Protein AF-A0A3D0LXV0-F1 (afdb_monomer)

Sequence (148 aa):
MKTQPTSHRIAAAIWLAALAWLAAPDVRAAVTDLATTPLVTASSVAVKPNLMFVLDDSGSMGWTELPDSVWGGSNYASDHCYKNSAYNKIYYNPNITYAPGVDSSGASLGDATFTAARDDGYHSYDSVTGTTDLSASFRAYDYGSGAR

Mean predicted aligned 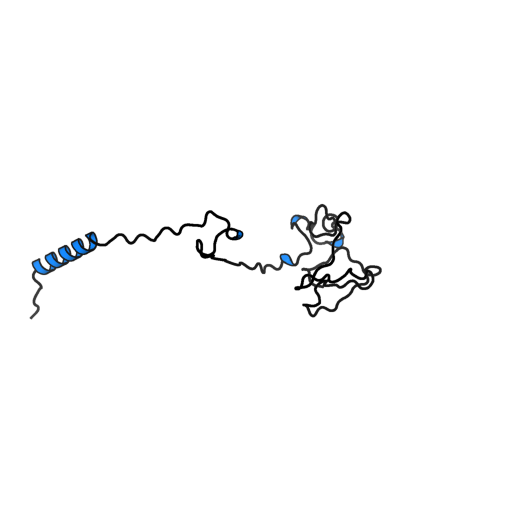error: 15.37 Å

Radius of gyration: 33.77 Å; Cα contacts (8 Å, |Δi|>4): 125; chains: 1; bounding box: 71×64×79 Å

Foldseek 3Di:
DDDDDDPVVVVVVVVVVVVVVVPDDPPDDPPPDDDPDDPVPDDCVPDDDDDDDDDDPVLCQLAQFPDPVLPPPDDCQPRPLNLDCVRGVNHDDPVDDDAADADPVRHGLDDADQQFGALDSHCVPPPRRGTHNCVVDNDSHDPDRNDD

pLDDT: mean 76.87, std 13.38, range [40.06, 96.19]

Secondary structure (DSSP, 8-state):
---PPPHHHHHHHHHHHHHHHHT----PPP--PPPSS-TTTS-TTT-----------SSGGG-S-SSGGG--SS-TTT-TTTT-TTTSTTS--TTSPPPPPB-TTS-B--PPPGGGEESSTTGGGSS---EE-HHHH--S--SSSS--

Solvent-accessible surface area (backbone atoms only — not comparable to full-atom values): 10064 Å² total; per-residue (Å²): 139,85,83,77,82,60,68,68,62,55,52,52,51,51,52,52,52,52,51,54,61,73,65,58,78,86,83,69,80,76,83,82,82,74,80,90,59,61,74,93,76,50,60,78,87,81,54,87,85,85,86,82,88,82,85,87,80,86,58,64,88,28,45,82,63,32,56,79,84,45,63,82,65,100,50,70,89,76,34,68,44,46,68,23,40,92,54,8,65,74,34,82,48,92,92,57,89,81,76,56,61,56,50,99,87,65,49,71,70,54,80,75,45,63,69,53,24,53,63,50,89,68,39,96,78,48,95,64,87,52,59,44,34,49,86,83,65,66,67,88,65,77,99,57,59,66,74,118

Structure (mmCIF, N/CA/C/O backbone):
data_AF-A0A3D0LXV0-F1
#
_entry.id   AF-A0A3D0LXV0-F1
#
loop_
_atom_site.group_PDB
_atom_site.id
_atom_site.type_symbol
_atom_site.label_atom_id
_atom_site.label_alt_id
_atom_site.label_comp_id
_atom_site.label_asym_id
_atom_site.label_entity_id
_atom_site.label_seq_id
_atom_site.pdbx_PDB_ins_code
_atom_site.Cartn_x
_atom_site.Cartn_y
_atom_site.Cartn_z
_atom_site.occupancy
_atom_site.B_iso_or_equiv
_atom_site.auth_seq_id
_atom_site.auth_comp_id
_atom_site.auth_asym_id
_atom_site.auth_atom_id
_atom_site.pdbx_PDB_model_num
ATOM 1 N N . MET A 1 1 ? -47.547 49.865 57.776 1.00 40.56 1 MET A N 1
ATOM 2 C CA . MET A 1 1 ? -48.379 48.733 58.242 1.00 40.56 1 MET A 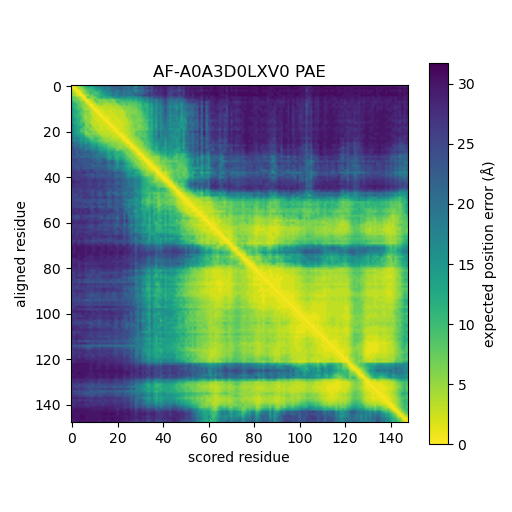CA 1
ATOM 3 C C . MET A 1 1 ? -47.762 47.455 57.687 1.00 40.56 1 MET A C 1
ATOM 5 O O . MET A 1 1 ? -47.804 47.256 56.483 1.00 40.56 1 MET A O 1
ATOM 9 N N . LYS A 1 2 ? -47.051 46.674 58.510 1.00 45.66 2 LYS A N 1
ATOM 10 C CA . LYS A 1 2 ? -46.310 45.480 58.068 1.00 45.66 2 LYS A CA 1
ATOM 11 C C . LYS A 1 2 ? -47.009 44.263 58.670 1.00 45.66 2 LYS A C 1
ATOM 13 O O . LYS A 1 2 ? -46.820 43.962 59.841 1.00 45.66 2 LYS A O 1
ATOM 18 N N . THR A 1 3 ? -47.903 43.646 57.906 1.00 54.19 3 THR A N 1
ATOM 19 C CA . THR A 1 3 ? -48.643 42.453 58.332 1.00 54.19 3 THR A CA 1
ATOM 20 C C . THR A 1 3 ? -47.699 41.256 58.296 1.00 54.19 3 THR A C 1
ATOM 22 O O . THR A 1 3 ? -47.276 40.843 57.216 1.00 54.19 3 THR A O 1
ATOM 25 N N . GLN A 1 4 ? -47.321 40.724 59.460 1.00 57.94 4 GLN A N 1
ATOM 26 C CA . GLN A 1 4 ? -46.556 39.481 59.520 1.00 57.94 4 GLN A CA 1
ATOM 27 C C . GLN A 1 4 ? -47.462 38.294 59.150 1.00 57.94 4 GLN A C 1
ATOM 29 O O . GLN A 1 4 ? -48.581 38.205 59.662 1.00 57.94 4 GLN A O 1
ATOM 34 N N . PRO A 1 5 ? -47.023 37.390 58.260 1.00 54.12 5 PRO A N 1
ATOM 35 C CA . PRO A 1 5 ? -47.788 36.198 57.927 1.00 54.12 5 PRO A CA 1
ATOM 36 C C . PRO A 1 5 ? -47.861 35.269 59.146 1.00 54.12 5 PRO A C 1
ATOM 38 O O . PRO A 1 5 ? -46.860 35.008 59.809 1.00 54.12 5 PRO A O 1
ATOM 41 N N . THR A 1 6 ? -49.062 34.779 59.451 1.00 57.88 6 THR A N 1
ATOM 42 C CA . THR A 1 6 ? -49.321 33.867 60.569 1.00 57.88 6 THR A CA 1
ATOM 43 C C . THR A 1 6 ? -48.561 32.549 60.373 1.00 57.88 6 THR A C 1
ATOM 45 O O . THR A 1 6 ? -48.636 31.924 59.313 1.00 57.88 6 THR A O 1
ATOM 48 N N . SER A 1 7 ? -47.823 32.118 61.399 1.00 57.94 7 SER A N 1
ATOM 49 C CA . SER A 1 7 ? -46.915 30.954 61.407 1.00 57.94 7 SER A CA 1
ATOM 50 C C . SER A 1 7 ? -47.544 29.649 60.897 1.00 57.94 7 SER A C 1
ATOM 52 O O . SER A 1 7 ? -46.860 28.816 60.305 1.00 57.94 7 SER A O 1
ATOM 54 N N . HIS A 1 8 ? -48.863 29.494 61.035 1.00 57.47 8 HIS A N 1
ATOM 55 C CA . HIS A 1 8 ? -49.616 28.347 60.522 1.00 57.47 8 HIS A CA 1
ATOM 56 C C . HIS A 1 8 ? -49.652 28.258 58.989 1.00 57.47 8 HIS A C 1
ATOM 58 O O . HIS A 1 8 ? -49.677 27.156 58.445 1.00 57.47 8 HIS A O 1
ATOM 64 N N . ARG A 1 9 ? -49.599 29.389 58.272 1.00 58.19 9 ARG A N 1
ATOM 65 C CA . ARG A 1 9 ? -49.586 29.404 56.796 1.00 58.19 9 ARG A CA 1
ATOM 66 C C . ARG A 1 9 ? -48.224 28.988 56.241 1.00 58.19 9 ARG A C 1
ATOM 68 O O . ARG A 1 9 ? -48.165 28.330 55.210 1.00 58.19 9 ARG A O 1
ATOM 75 N N . ILE A 1 10 ? -47.149 29.325 56.957 1.00 64.50 10 ILE A N 1
ATOM 76 C CA . ILE A 1 10 ? -45.780 28.908 56.627 1.00 64.50 10 ILE A CA 1
ATOM 77 C C . ILE A 1 10 ? -45.611 27.411 56.909 1.00 64.50 10 ILE A C 1
ATOM 79 O O . ILE A 1 10 ? -45.107 26.684 56.061 1.00 64.50 10 ILE A O 1
ATOM 83 N N . ALA A 1 11 ? -46.111 26.928 58.051 1.00 68.06 11 ALA A N 1
ATOM 84 C CA . ALA A 1 11 ? -46.074 25.506 58.384 1.00 68.06 11 ALA A CA 1
ATOM 85 C C . ALA A 1 11 ? -46.846 24.651 57.362 1.00 68.06 11 ALA A C 1
ATOM 87 O O . ALA A 1 11 ? -46.314 23.657 56.877 1.00 68.06 11 ALA A O 1
ATOM 88 N N . ALA A 1 12 ? -48.060 25.057 56.974 1.00 72.81 12 ALA A N 1
ATOM 89 C CA . ALA A 1 12 ? -48.847 24.343 55.965 1.00 72.81 12 ALA A CA 1
ATOM 90 C C . ALA A 1 12 ? -48.159 24.308 54.586 1.00 72.81 12 ALA A C 1
ATOM 92 O O . ALA A 1 12 ? -48.192 23.283 53.911 1.00 72.81 12 ALA A O 1
ATOM 93 N N . ALA A 1 13 ? -47.492 25.396 54.187 1.00 72.62 13 ALA A N 1
ATOM 94 C CA . ALA A 1 13 ? -46.727 25.442 52.943 1.00 72.62 13 ALA A CA 1
ATOM 95 C C . ALA A 1 13 ? -45.505 24.505 52.968 1.00 72.62 13 ALA A C 1
ATOM 97 O O . ALA A 1 13 ? -45.226 23.845 51.971 1.00 72.62 13 ALA A O 1
ATOM 98 N N . ILE A 1 14 ? -44.816 24.394 54.110 1.00 76.62 14 ILE A N 1
ATOM 99 C CA . ILE A 1 14 ? -43.687 23.466 54.290 1.00 76.62 14 ILE A CA 1
ATOM 100 C C . ILE A 1 14 ? -44.167 22.012 54.226 1.00 76.62 14 ILE A C 1
ATOM 102 O O . ILE A 1 14 ? -43.547 21.195 53.550 1.00 76.62 14 ILE A O 1
ATOM 106 N N . TRP A 1 15 ? -45.294 21.693 54.866 1.00 77.19 15 TRP A N 1
ATOM 107 C CA . TRP A 1 15 ? -45.879 20.352 54.810 1.00 77.19 15 TRP A CA 1
ATOM 108 C C . TRP A 1 15 ? -46.326 19.965 53.399 1.00 77.19 15 TRP A C 1
ATOM 110 O O . TRP A 1 15 ? -46.055 18.850 52.964 1.00 77.19 15 TRP A O 1
ATOM 120 N N . LEU A 1 16 ? -46.951 20.884 52.658 1.00 76.06 16 LEU A N 1
ATOM 121 C CA . LEU A 1 16 ? -47.344 20.641 51.267 1.00 76.06 16 LEU A CA 1
ATOM 122 C C . LEU A 1 16 ? -46.132 20.472 50.343 1.00 76.06 16 LEU A C 1
ATOM 124 O O . LEU A 1 16 ? -46.149 19.599 49.479 1.00 76.06 16 LEU A O 1
ATOM 128 N N . ALA A 1 17 ? -45.065 21.249 50.545 1.00 75.50 17 ALA A N 1
ATOM 129 C CA . ALA A 1 17 ? -43.826 21.102 49.784 1.00 75.50 17 ALA A CA 1
ATOM 130 C C . ALA A 1 17 ? -43.113 19.773 50.087 1.00 75.50 17 ALA A C 1
ATOM 132 O O . ALA A 1 17 ? -42.649 19.109 49.164 1.00 75.50 17 ALA A O 1
ATOM 133 N N . ALA A 1 18 ? -43.079 19.347 51.354 1.00 76.94 18 ALA A N 1
ATOM 134 C CA . ALA A 1 18 ? -42.509 18.062 51.753 1.00 76.94 18 ALA A CA 1
ATOM 135 C C . ALA A 1 18 ? -43.307 16.876 51.187 1.00 76.94 18 ALA A C 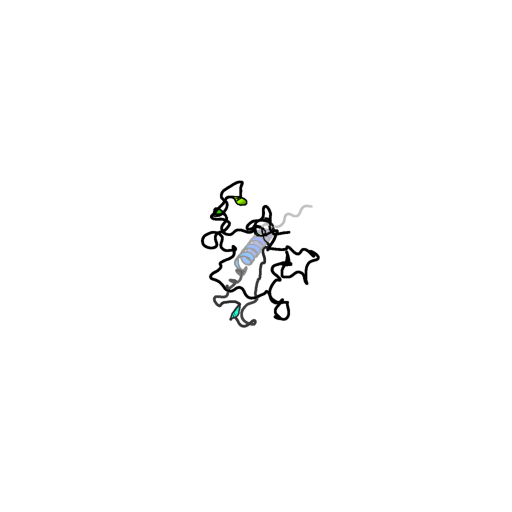1
ATOM 137 O O . ALA A 1 18 ? -42.716 15.913 50.704 1.00 76.94 18 ALA A O 1
ATOM 138 N N . LEU A 1 19 ? -44.642 16.965 51.182 1.00 79.56 19 LEU A N 1
ATOM 139 C CA . LEU A 1 19 ? -45.511 15.936 50.606 1.00 79.56 19 LEU A CA 1
ATOM 140 C C . LEU A 1 19 ? -45.368 15.856 49.077 1.00 79.56 19 LEU A C 1
ATOM 142 O O . LEU A 1 19 ? -45.372 14.763 48.519 1.00 79.56 19 LEU A O 1
ATOM 146 N N . ALA A 1 20 ? -45.184 16.997 48.406 1.00 78.50 20 ALA A N 1
ATOM 147 C CA . ALA A 1 20 ? -44.910 17.051 46.970 1.00 78.50 20 ALA A CA 1
ATOM 148 C C . ALA A 1 20 ? -43.535 16.463 46.610 1.00 78.50 20 ALA A C 1
ATOM 150 O O . ALA A 1 20 ? -43.398 15.820 45.574 1.00 78.50 20 ALA A O 1
ATOM 151 N N . TRP A 1 21 ? -42.531 16.637 47.475 1.00 74.38 21 TRP A N 1
ATOM 152 C CA . TRP A 1 21 ? -41.207 16.031 47.305 1.00 74.38 21 TRP A CA 1
ATOM 153 C C . TRP A 1 21 ? -41.232 14.513 47.502 1.00 74.38 21 TRP A C 1
ATOM 155 O O . TRP A 1 21 ? -40.585 13.787 46.756 1.00 74.38 21 TRP A O 1
ATOM 165 N N . LEU A 1 22 ? -42.028 14.025 48.459 1.00 77.12 22 LEU A N 1
ATOM 166 C CA . LEU A 1 22 ? -42.200 12.590 48.707 1.00 77.12 22 LEU A CA 1
ATOM 167 C C . LEU A 1 22 ? -42.999 11.873 47.605 1.00 77.12 22 LEU A C 1
ATOM 169 O O . LEU A 1 22 ? -42.909 10.656 47.481 1.00 77.12 22 LEU A O 1
ATOM 173 N N . ALA A 1 23 ? -43.789 12.616 46.825 1.00 79.88 23 ALA A N 1
ATOM 174 C CA . ALA A 1 23 ? -44.607 12.099 45.728 1.00 79.88 23 ALA A CA 1
ATOM 175 C C . ALA A 1 23 ? -43.941 12.229 44.344 1.00 79.88 23 ALA A C 1
ATOM 177 O O . ALA A 1 23 ? -44.571 11.910 43.333 1.00 79.88 23 ALA A O 1
ATOM 178 N N . ALA A 1 24 ? -42.696 12.712 44.271 1.00 78.44 24 ALA A N 1
ATOM 179 C CA . ALA A 1 24 ? -41.982 12.816 43.006 1.00 78.44 24 ALA A CA 1
ATOM 180 C C . ALA A 1 24 ? -41.641 11.408 42.473 1.00 78.44 24 ALA A C 1
ATOM 182 O O . ALA A 1 24 ? -41.024 10.622 43.193 1.00 78.44 24 ALA A O 1
ATOM 183 N N . PRO A 1 25 ? -42.028 11.057 41.233 1.00 78.38 25 PRO A N 1
ATOM 184 C CA . PRO A 1 25 ? -41.644 9.781 40.645 1.00 78.38 25 PRO A CA 1
ATOM 185 C C . PRO A 1 25 ? -40.133 9.746 40.385 1.00 78.38 25 PRO A C 1
ATOM 187 O O . PRO A 1 25 ? -39.560 10.710 39.877 1.00 78.38 25 PRO A O 1
ATOM 190 N N . ASP A 1 26 ? -39.502 8.610 40.683 1.00 74.69 26 ASP A N 1
ATOM 191 C CA . ASP A 1 26 ? -38.117 8.329 40.306 1.00 74.69 26 ASP A CA 1
ATOM 192 C C . ASP A 1 26 ? -37.983 8.312 38.774 1.00 74.69 26 ASP A C 1
ATOM 194 O O . ASP A 1 26 ? -38.291 7.324 38.102 1.00 74.69 26 ASP A O 1
ATOM 198 N N . VAL A 1 27 ? -37.502 9.414 38.198 1.00 68.31 27 VAL A N 1
ATOM 199 C CA . VAL A 1 27 ? -37.079 9.455 36.794 1.00 68.31 27 VAL A CA 1
ATOM 200 C C . VAL A 1 27 ? -35.702 8.809 36.713 1.00 68.31 27 VAL A C 1
ATOM 202 O O . VAL A 1 27 ? -34.664 9.453 36.853 1.00 68.31 27 VAL A O 1
ATOM 205 N N . ARG A 1 28 ? -35.692 7.494 36.508 1.00 74.19 28 ARG A N 1
ATOM 206 C CA . ARG A 1 28 ? -34.473 6.758 36.171 1.00 74.19 28 ARG A CA 1
ATOM 207 C C . ARG A 1 28 ? -34.231 6.888 34.673 1.00 74.19 28 ARG A C 1
ATOM 209 O O . ARG A 1 28 ? -35.146 6.684 33.878 1.00 74.19 28 ARG A O 1
ATOM 216 N N . ALA A 1 29 ? -32.997 7.203 34.285 1.00 67.88 29 ALA A N 1
ATOM 217 C CA . ALA A 1 29 ? -32.586 7.077 32.893 1.00 67.88 29 ALA A CA 1
ATOM 218 C C . ALA A 1 29 ? -32.835 5.632 32.435 1.00 67.88 29 ALA A C 1
ATOM 220 O O . ALA A 1 29 ? -32.471 4.686 33.142 1.00 67.88 29 ALA A O 1
ATOM 221 N N . ALA A 1 30 ? -33.490 5.463 31.285 1.00 69.12 30 ALA A N 1
ATOM 222 C CA . ALA A 1 30 ? -33.662 4.145 30.694 1.00 69.12 30 ALA A CA 1
ATOM 223 C C . ALA A 1 30 ? -32.279 3.523 30.468 1.00 69.12 30 ALA A C 1
ATOM 225 O O . ALA A 1 30 ? -31.351 4.202 30.026 1.00 69.12 30 ALA A O 1
ATOM 226 N N . VAL A 1 31 ? -32.138 2.240 30.794 1.00 69.31 31 VAL A N 1
ATOM 227 C CA . VAL A 1 31 ? -30.923 1.496 30.469 1.00 69.31 31 VAL A CA 1
ATOM 228 C C . VAL A 1 31 ? -30.824 1.452 28.947 1.00 69.31 31 VAL A C 1
ATOM 230 O O . VAL A 1 31 ? -31.689 0.876 28.289 1.00 69.31 31 VAL A O 1
ATOM 233 N N . THR A 1 32 ? -29.803 2.099 28.388 1.00 63.97 32 THR A N 1
ATOM 234 C CA . THR A 1 32 ? -29.478 1.964 26.968 1.00 63.97 32 THR A CA 1
ATOM 235 C C . THR A 1 32 ? -28.886 0.580 26.769 1.00 63.97 32 THR A C 1
ATOM 237 O O . THR A 1 32 ? -27.752 0.330 27.174 1.00 63.97 32 THR A O 1
ATOM 240 N N . ASP A 1 33 ? -29.670 -0.321 26.189 1.00 66.31 33 ASP A N 1
ATOM 241 C CA . ASP A 1 33 ? -29.196 -1.658 25.858 1.00 66.31 33 ASP A CA 1
ATOM 242 C C . ASP A 1 33 ? -28.185 -1.582 24.704 1.00 66.31 33 ASP A C 1
ATOM 244 O O . ASP A 1 33 ? -28.409 -0.890 23.704 1.00 66.31 33 ASP A O 1
ATOM 248 N N . LEU A 1 34 ? -27.047 -2.256 24.863 1.00 67.50 34 LEU A N 1
ATOM 249 C CA . LEU A 1 34 ? -26.024 -2.353 23.828 1.00 67.50 34 LEU A CA 1
ATOM 250 C C . LEU A 1 34 ? -26.284 -3.627 23.034 1.00 67.50 34 LEU A C 1
ATOM 252 O O . LEU A 1 34 ? -26.410 -4.708 23.603 1.00 67.50 34 LEU A O 1
ATOM 256 N N . ALA A 1 35 ? -26.341 -3.506 21.710 1.00 67.56 35 ALA A N 1
ATOM 257 C CA . ALA A 1 35 ? -26.584 -4.651 20.848 1.00 67.56 35 ALA A CA 1
ATOM 258 C C . ALA A 1 35 ? -25.549 -5.760 21.094 1.00 67.56 35 ALA A C 1
ATOM 260 O O . ALA A 1 35 ? -24.346 -5.554 20.944 1.00 67.56 35 ALA A O 1
ATOM 261 N N . THR A 1 36 ? -26.032 -6.953 21.432 1.00 70.19 36 THR A N 1
ATOM 262 C CA . THR A 1 36 ? -25.208 -8.158 21.621 1.00 70.19 36 THR A CA 1
ATOM 263 C C . THR A 1 36 ? -24.975 -8.921 20.315 1.00 70.19 36 THR A C 1
ATOM 265 O O . THR A 1 36 ? -24.226 -9.895 20.283 1.00 70.19 36 THR A O 1
ATOM 268 N N . THR A 1 37 ? -25.599 -8.474 19.221 1.00 69.94 37 THR A N 1
ATOM 269 C CA . THR A 1 37 ? -25.445 -9.027 17.872 1.00 69.94 37 THR A CA 1
ATOM 270 C C . THR A 1 37 ? -24.601 -8.103 16.993 1.00 69.94 37 THR A C 1
ATOM 272 O O . THR A 1 37 ? -24.809 -6.887 17.039 1.00 69.94 37 THR A O 1
ATOM 275 N N . PRO A 1 38 ? -23.716 -8.638 16.131 1.00 71.31 38 PRO A N 1
ATOM 276 C CA . PRO A 1 38 ? -22.916 -7.827 15.218 1.00 71.31 38 PRO A CA 1
ATOM 277 C C . PRO A 1 38 ? -23.777 -6.927 14.323 1.00 71.31 38 PRO A C 1
ATOM 279 O O . PRO A 1 38 ? -24.782 -7.381 13.768 1.00 71.31 38 PRO A O 1
ATOM 282 N N . LEU A 1 39 ? -23.341 -5.677 14.123 1.00 67.69 39 LEU A N 1
ATOM 283 C CA . LEU A 1 39 ? -24.033 -4.680 13.291 1.00 67.69 39 LEU A CA 1
ATOM 284 C C . LEU A 1 39 ? -24.307 -5.185 11.866 1.00 67.69 39 LEU A C 1
ATOM 286 O O . LEU A 1 39 ? -25.360 -4.907 11.306 1.00 67.69 39 LEU A O 1
ATOM 290 N N . VAL A 1 40 ? -23.380 -5.968 11.308 1.00 70.69 40 VAL A N 1
ATOM 291 C CA . VAL A 1 40 ? -23.467 -6.526 9.947 1.00 70.69 40 VAL A CA 1
ATOM 292 C C . VAL A 1 40 ? -24.640 -7.505 9.790 1.00 70.69 40 VAL A C 1
ATOM 294 O O . VAL A 1 40 ? -25.174 -7.657 8.697 1.00 70.69 40 VAL A O 1
ATOM 297 N N . THR A 1 41 ? -25.057 -8.159 10.877 1.00 68.88 41 THR A N 1
ATOM 298 C CA . THR A 1 41 ? -26.120 -9.181 10.881 1.00 68.88 41 THR A CA 1
ATOM 299 C C . THR A 1 41 ? -27.417 -8.717 11.545 1.00 68.88 41 THR A C 1
ATOM 301 O O . THR A 1 41 ? -28.408 -9.446 11.528 1.00 68.88 41 THR A O 1
ATOM 304 N N . ALA A 1 42 ? -27.430 -7.529 12.154 1.00 66.31 42 ALA A N 1
ATOM 305 C CA . ALA A 1 42 ? -28.604 -6.998 12.833 1.00 66.31 42 ALA A CA 1
ATOM 306 C C . ALA A 1 42 ? -29.605 -6.427 11.816 1.00 66.31 42 ALA A C 1
ATOM 308 O O . ALA A 1 42 ? -29.245 -5.655 10.929 1.00 66.31 42 ALA A O 1
ATOM 309 N N . SER A 1 43 ? -30.889 -6.771 11.958 1.00 63.41 43 SER A N 1
ATOM 310 C CA . SER A 1 43 ? -31.946 -6.088 11.207 1.00 63.41 43 SER A CA 1
ATOM 311 C C . SER A 1 43 ? -31.975 -4.613 11.623 1.00 63.41 43 SER A C 1
ATO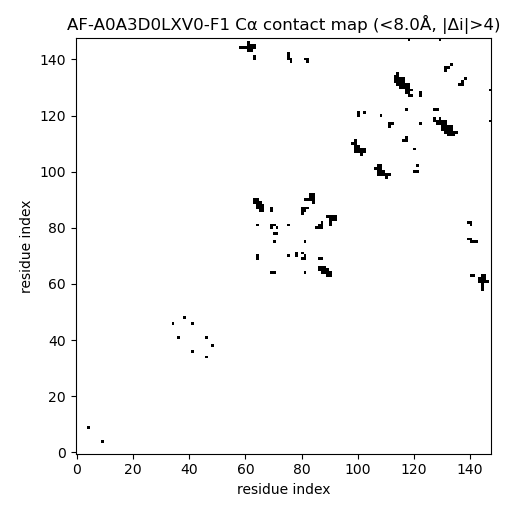M 313 O O . SER A 1 43 ? -31.971 -4.316 12.819 1.00 63.41 43 SER A O 1
ATOM 315 N N . SER A 1 44 ? -32.039 -3.689 10.659 1.00 59.16 44 SER A N 1
ATOM 316 C CA . SER A 1 44 ? -32.045 -2.227 10.882 1.00 59.16 44 SER A CA 1
ATOM 317 C C . SER A 1 44 ? -33.187 -1.730 11.781 1.00 59.16 44 SER A C 1
ATOM 319 O O . SER A 1 44 ? -33.175 -0.587 12.236 1.00 59.16 44 SER A O 1
ATOM 321 N N . VAL A 1 45 ? -34.163 -2.598 12.060 1.00 61.09 45 VAL A N 1
ATOM 322 C CA . VAL A 1 45 ? -35.292 -2.362 12.965 1.00 61.09 45 VAL A CA 1
ATOM 323 C C . VAL A 1 45 ? -34.907 -2.541 14.443 1.00 61.09 45 VAL A C 1
ATOM 325 O O . VAL A 1 45 ? -35.526 -1.922 15.304 1.00 61.09 45 VAL A O 1
ATOM 328 N N . ALA A 1 46 ? -33.889 -3.350 14.759 1.00 62.28 46 ALA A N 1
ATOM 329 C CA . ALA A 1 46 ? -33.545 -3.714 16.138 1.00 62.28 46 ALA A CA 1
ATOM 330 C C . ALA A 1 46 ? -32.508 -2.786 16.796 1.00 62.28 46 ALA A C 1
ATOM 332 O O . ALA A 1 46 ? -32.486 -2.676 18.019 1.00 62.28 46 ALA A O 1
ATOM 333 N N . VAL A 1 47 ? -31.647 -2.116 16.020 1.00 60.59 47 VAL A N 1
ATOM 334 C CA . VAL A 1 47 ? -30.532 -1.321 16.563 1.00 60.59 47 VAL A CA 1
ATOM 335 C C . VAL A 1 47 ? -30.279 -0.100 15.681 1.00 60.59 47 VAL A C 1
ATOM 337 O O . VAL A 1 47 ? -29.980 -0.240 14.497 1.00 60.59 47 VAL A O 1
ATOM 340 N N . LYS A 1 48 ? -30.350 1.107 16.256 1.00 65.56 48 LYS A N 1
ATOM 341 C CA . LYS A 1 48 ? -29.855 2.316 15.579 1.00 65.56 48 LYS A CA 1
ATOM 342 C C . LYS A 1 48 ? -28.326 2.355 15.707 1.00 65.56 48 LYS A C 1
ATOM 344 O O . LYS A 1 48 ? -27.843 2.355 16.840 1.00 65.56 48 LYS A O 1
ATOM 349 N N . PRO A 1 49 ? -27.556 2.374 14.606 1.00 67.62 49 PRO A N 1
ATOM 350 C CA . PRO A 1 49 ? -26.105 2.447 14.693 1.00 67.62 49 PRO A CA 1
ATOM 351 C C . PRO A 1 49 ? -25.657 3.837 15.154 1.00 67.62 49 PRO A C 1
ATOM 353 O O . PRO A 1 49 ? -26.138 4.846 14.646 1.00 67.62 49 PRO A O 1
ATOM 356 N N . ASN A 1 50 ? -24.682 3.878 16.061 1.00 69.88 50 ASN A N 1
ATOM 357 C CA . ASN A 1 50 ? -23.901 5.074 16.367 1.00 69.88 50 ASN A CA 1
ATOM 358 C C . ASN A 1 50 ? -22.476 4.814 15.871 1.00 69.88 50 ASN A C 1
ATOM 360 O O . ASN A 1 50 ? -21.731 4.065 16.500 1.00 69.88 50 ASN A O 1
ATOM 364 N N . LEU A 1 51 ? -22.124 5.372 14.712 1.00 79.94 51 LEU A N 1
ATOM 365 C CA . LEU A 1 51 ? -20.778 5.269 14.149 1.00 79.94 51 LEU A CA 1
ATOM 366 C C . LEU A 1 51 ? -19.980 6.512 14.537 1.00 79.94 51 LEU A C 1
ATOM 368 O O . LEU A 1 51 ? -20.401 7.634 14.265 1.00 79.94 51 LEU A O 1
ATOM 372 N N . MET A 1 52 ? -18.823 6.299 15.156 1.00 85.94 52 MET A N 1
ATOM 373 C CA . MET A 1 52 ? -17.832 7.337 15.412 1.00 85.94 52 MET A CA 1
ATOM 374 C C . MET A 1 52 ? -16.596 7.014 14.582 1.00 85.94 52 MET A C 1
ATOM 376 O O . MET A 1 52 ? -15.980 5.967 14.769 1.00 85.94 52 MET A O 1
ATOM 380 N N . PHE A 1 53 ? -16.250 7.915 13.668 1.00 87.00 53 PHE A N 1
ATOM 381 C CA . PHE A 1 53 ? -14.997 7.854 12.928 1.00 87.00 53 PHE A CA 1
ATOM 382 C C . PHE A 1 53 ? -13.975 8.743 13.630 1.00 87.00 53 PHE A C 1
ATOM 384 O O . PHE A 1 53 ? -14.269 9.895 13.949 1.00 87.00 53 PHE A O 1
ATOM 391 N N . VAL A 1 54 ? -12.784 8.205 13.862 1.00 89.25 54 VAL A N 1
ATOM 392 C CA . VAL A 1 54 ? -11.605 8.974 14.264 1.00 89.25 54 VAL A CA 1
ATOM 393 C C . VAL A 1 54 ? -10.616 8.850 13.120 1.00 89.25 54 VAL A C 1
ATOM 395 O O . VAL A 1 54 ? -10.333 7.741 12.672 1.00 89.25 54 VAL A O 1
ATOM 398 N N . LEU A 1 55 ? -10.153 9.989 12.618 1.00 88.19 55 LEU A N 1
ATOM 399 C CA . LEU A 1 55 ? -9.154 10.053 11.561 1.00 88.19 55 LEU A CA 1
ATOM 400 C C . LEU A 1 55 ? -7.803 10.308 12.226 1.00 88.19 55 LEU A C 1
ATOM 402 O O . LEU A 1 55 ? -7.683 11.243 13.013 1.00 88.19 55 LEU A O 1
ATOM 406 N N . ASP A 1 56 ? -6.826 9.454 11.943 1.00 87.56 56 ASP A N 1
ATOM 407 C CA . ASP A 1 56 ? -5.439 9.653 12.361 1.00 87.56 56 ASP A CA 1
ATOM 408 C C . ASP A 1 56 ? -4.737 10.565 11.347 1.00 87.56 56 ASP A C 1
ATOM 410 O O . ASP A 1 56 ? -4.645 10.229 10.165 1.00 87.56 56 ASP A O 1
ATOM 414 N N . ASP A 1 57 ? -4.272 11.728 11.804 1.00 85.19 57 ASP A N 1
ATOM 415 C CA . ASP A 1 57 ? -3.554 12.733 11.015 1.00 85.19 57 ASP A CA 1
ATOM 416 C C . ASP A 1 57 ? -2.079 12.877 11.427 1.00 85.19 57 ASP A C 1
ATOM 418 O O . ASP A 1 57 ? -1.401 13.818 11.017 1.00 85.19 57 ASP A O 1
ATOM 422 N N . SER A 1 58 ? -1.542 11.921 12.191 1.00 87.19 58 SER A N 1
ATOM 423 C CA . SER A 1 58 ? -0.163 11.959 12.694 1.00 87.19 58 SER A CA 1
ATOM 424 C C . SER A 1 58 ? 0.917 11.944 11.601 1.00 87.19 58 SER A C 1
ATOM 426 O O . SER A 1 58 ? 2.083 12.222 11.884 1.00 87.19 58 SER A O 1
ATOM 428 N N . GLY A 1 59 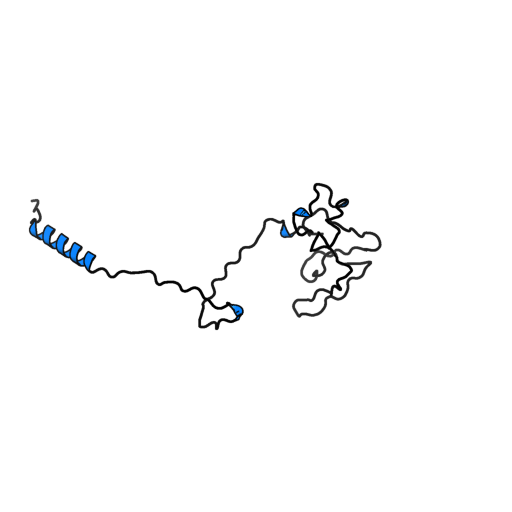? 0.557 11.583 10.363 1.00 80.69 59 GLY A N 1
ATOM 429 C CA . GLY A 1 59 ? 1.463 11.442 9.216 1.00 80.69 59 GLY A CA 1
ATOM 430 C C . GLY A 1 59 ? 2.248 10.123 9.179 1.00 80.69 59 GLY A C 1
ATOM 431 O O . GLY A 1 59 ? 2.823 9.786 8.144 1.00 80.69 59 GLY A O 1
ATOM 432 N N . SER A 1 60 ? 2.226 9.345 10.267 1.00 79.81 60 SER A N 1
ATOM 433 C CA . SER A 1 60 ? 2.909 8.045 10.379 1.00 79.81 60 SER A CA 1
ATOM 434 C C . SER A 1 60 ? 2.406 7.011 9.369 1.00 79.81 60 SER A C 1
ATOM 436 O O . SER A 1 60 ? 3.185 6.217 8.852 1.00 79.81 60 SER A O 1
ATOM 438 N N . MET A 1 61 ? 1.125 7.083 8.998 1.00 82.44 61 MET A N 1
ATOM 439 C CA . MET A 1 61 ? 0.526 6.232 7.964 1.00 82.44 61 MET A CA 1
ATOM 440 C C . MET A 1 61 ? 1.123 6.447 6.565 1.00 82.44 61 MET A C 1
ATOM 442 O O . MET A 1 61 ? 0.890 5.634 5.675 1.00 82.44 61 MET A O 1
ATOM 446 N N . GLY A 1 62 ? 1.890 7.521 6.356 1.00 79.62 62 GLY A N 1
ATOM 447 C CA . GLY A 1 62 ? 2.667 7.711 5.137 1.00 79.62 62 GLY A CA 1
ATOM 448 C C . GLY A 1 62 ? 3.966 6.905 5.113 1.00 79.62 62 GLY A C 1
ATOM 449 O O . GLY A 1 62 ? 4.618 6.845 4.079 1.00 79.62 62 GLY A O 1
ATOM 450 N N . TRP A 1 63 ? 4.408 6.312 6.221 1.00 82.56 63 TRP A N 1
ATOM 451 C CA . TRP A 1 63 ? 5.654 5.554 6.228 1.00 82.56 63 TRP A CA 1
ATOM 452 C C . TRP A 1 63 ? 5.513 4.251 5.446 1.00 82.56 63 TRP A C 1
ATOM 454 O O . TRP A 1 63 ? 4.500 3.558 5.487 1.00 82.56 63 TRP A O 1
ATOM 464 N N . THR A 1 64 ? 6.575 3.899 4.736 1.00 83.50 64 THR A N 1
ATOM 465 C CA . THR A 1 64 ? 6.662 2.702 3.893 1.00 83.50 64 THR A CA 1
ATOM 466 C C . THR A 1 64 ? 7.197 1.491 4.670 1.00 83.50 64 THR A C 1
ATOM 468 O O . THR A 1 64 ? 7.836 0.595 4.113 1.00 83.50 64 THR A O 1
ATOM 471 N N . GLU A 1 65 ? 6.911 1.444 5.975 1.00 83.25 65 GLU A N 1
ATOM 472 C CA . GLU A 1 65 ? 7.283 0.356 6.878 1.00 83.25 65 GLU A CA 1
ATOM 473 C C . GLU A 1 65 ? 6.193 -0.004 7.895 1.00 83.25 65 GLU A C 1
ATOM 475 O O . GLU A 1 65 ? 5.488 0.859 8.410 1.00 83.25 65 GLU A O 1
ATOM 480 N N . LEU A 1 66 ? 6.086 -1.299 8.210 1.00 86.25 66 LEU A N 1
ATOM 481 C CA . LEU A 1 66 ? 5.322 -1.827 9.344 1.00 86.25 66 LEU A CA 1
ATOM 482 C C . LEU A 1 66 ? 6.005 -3.098 9.880 1.00 86.25 66 LEU A C 1
ATOM 484 O O . LEU A 1 66 ? 6.276 -3.990 9.073 1.00 86.25 66 LEU A O 1
ATOM 488 N N . PRO A 1 67 ? 6.204 -3.286 11.201 1.00 84.19 67 PRO A N 1
ATOM 489 C CA . PRO A 1 67 ? 5.951 -2.360 12.321 1.00 84.19 67 PRO A CA 1
ATOM 490 C C . PRO A 1 67 ? 7.044 -1.283 12.495 1.00 84.19 67 PRO A C 1
ATOM 492 O O . PRO A 1 67 ? 8.090 -1.359 11.861 1.00 84.19 67 PRO A O 1
ATOM 495 N N . ASP A 1 68 ? 6.833 -0.339 13.420 1.00 79.69 68 ASP A N 1
ATOM 496 C CA . ASP A 1 68 ? 7.775 0.747 13.769 1.00 79.69 68 ASP A CA 1
ATOM 497 C C . ASP A 1 68 ? 9.193 0.265 14.135 1.00 79.69 68 ASP A C 1
ATOM 499 O O . ASP A 1 68 ? 10.183 0.919 13.835 1.00 79.69 68 ASP A O 1
ATOM 503 N N . SER A 1 69 ? 9.310 -0.916 14.742 1.00 78.88 69 SER A N 1
ATOM 504 C CA . SER A 1 69 ? 10.582 -1.532 15.140 1.00 78.88 69 SER A CA 1
ATOM 505 C C . SER A 1 69 ? 11.483 -1.933 13.972 1.00 78.88 69 SER A C 1
ATOM 507 O O . SER A 1 69 ? 12.641 -2.289 14.189 1.00 78.88 69 SER A O 1
ATOM 509 N N . VAL A 1 70 ? 10.969 -1.889 12.741 1.00 80.88 70 VAL A N 1
ATOM 510 C CA . VAL A 1 70 ? 11.777 -2.063 11.531 1.00 80.88 70 VAL A CA 1
ATOM 511 C C . VAL A 1 70 ? 12.661 -0.836 11.269 1.00 80.88 70 VAL A C 1
ATOM 513 O O . VAL A 1 70 ? 13.611 -0.920 10.495 1.00 80.88 70 VAL A O 1
ATOM 516 N N . TRP A 1 71 ? 12.424 0.268 11.976 1.00 73.94 71 TRP A N 1
ATOM 517 C CA . TRP A 1 71 ? 13.263 1.451 11.941 1.00 73.94 71 TRP A CA 1
ATOM 518 C C . TRP A 1 71 ? 14.606 1.231 12.671 1.00 73.94 71 TRP A C 1
ATOM 520 O O . TRP A 1 71 ? 14.723 1.403 13.885 1.00 73.94 71 TRP A O 1
ATOM 530 N N . GLY A 1 72 ? 15.675 0.920 11.933 1.00 62.44 72 GLY A N 1
ATOM 531 C CA . GLY A 1 72 ? 17.047 0.794 12.453 1.00 62.44 72 GLY A CA 1
ATOM 532 C C . GLY A 1 72 ? 17.827 2.106 12.610 1.00 62.44 72 GLY A C 1
ATOM 533 O O . GLY A 1 72 ? 19.059 2.103 12.553 1.00 62.44 72 GLY A O 1
ATOM 534 N N . GLY A 1 73 ? 17.149 3.242 12.798 1.00 65.31 73 GLY A N 1
ATOM 535 C CA . GLY A 1 73 ? 17.771 4.562 12.953 1.00 65.31 73 GLY A CA 1
ATOM 536 C C . GLY A 1 73 ? 17.945 5.340 11.640 1.00 65.31 73 GLY A C 1
ATOM 537 O O . GLY A 1 73 ? 17.128 5.257 10.731 1.00 65.31 73 GLY A O 1
ATOM 538 N N . SER A 1 74 ? 18.985 6.172 11.538 1.00 63.91 74 SER A N 1
ATOM 539 C CA . SER A 1 74 ? 19.051 7.265 10.548 1.00 63.91 74 SER A CA 1
ATOM 540 C C . SER A 1 74 ? 19.258 6.856 9.075 1.00 63.91 74 SER A C 1
ATOM 542 O O . SER A 1 74 ? 19.283 7.734 8.215 1.00 63.91 74 SER A O 1
ATOM 544 N N . ASN A 1 75 ? 19.439 5.567 8.753 1.00 67.75 75 ASN A N 1
ATOM 545 C CA . ASN A 1 75 ? 19.799 5.112 7.402 1.00 67.75 75 ASN A CA 1
ATOM 546 C C . ASN A 1 75 ? 18.921 3.951 6.892 1.00 67.75 75 ASN A C 1
ATOM 548 O O . ASN A 1 75 ? 19.361 2.800 6.865 1.00 67.75 75 ASN A O 1
ATOM 552 N N . TYR A 1 76 ? 17.729 4.271 6.368 1.00 70.88 76 TYR A N 1
ATOM 553 C CA . TYR A 1 76 ? 16.829 3.319 5.683 1.00 70.88 76 TYR A CA 1
ATOM 554 C C . TYR A 1 76 ? 17.517 2.530 4.556 1.00 70.88 76 TYR A C 1
ATOM 556 O O . TYR A 1 76 ? 17.213 1.368 4.294 1.00 70.88 76 TYR A O 1
ATOM 564 N N . ALA A 1 77 ? 18.499 3.145 3.889 1.00 65.12 77 ALA A N 1
ATOM 565 C CA . ALA A 1 77 ? 19.232 2.515 2.798 1.00 65.12 77 ALA A CA 1
ATOM 566 C C . ALA A 1 77 ? 20.048 1.282 3.237 1.00 65.12 77 ALA A C 1
ATOM 568 O O . ALA A 1 77 ? 20.227 0.363 2.433 1.00 65.12 77 ALA A O 1
ATOM 569 N N . SER A 1 78 ? 20.538 1.255 4.478 1.00 70.44 78 SER A N 1
ATOM 570 C CA . SER A 1 78 ? 21.398 0.188 5.007 1.00 70.44 78 SER A CA 1
ATOM 571 C C . SER A 1 78 ? 20.666 -0.827 5.881 1.00 70.44 78 SER A C 1
ATOM 573 O O . SER A 1 78 ? 21.266 -1.831 6.256 1.00 70.44 78 SER A O 1
ATOM 575 N N . ASP A 1 79 ? 19.394 -0.593 6.209 1.00 77.25 79 ASP A N 1
ATOM 576 C CA . ASP A 1 79 ? 18.647 -1.504 7.068 1.00 77.25 79 ASP A CA 1
ATOM 577 C C . ASP A 1 79 ? 18.146 -2.726 6.282 1.00 77.25 79 ASP A C 1
ATOM 579 O O . ASP A 1 79 ? 17.319 -2.633 5.369 1.00 77.25 79 ASP A O 1
ATOM 583 N N . HIS A 1 80 ? 18.674 -3.898 6.632 1.00 75.88 80 HIS A N 1
ATOM 584 C CA . HIS A 1 80 ? 18.276 -5.165 6.029 1.00 75.88 80 HIS A CA 1
ATOM 585 C C . HIS A 1 80 ? 16.841 -5.566 6.398 1.00 75.88 80 HIS A C 1
ATOM 587 O O . HIS A 1 80 ? 16.200 -6.273 5.621 1.00 75.88 80 HIS A O 1
ATOM 593 N N . CYS A 1 81 ? 16.327 -5.133 7.551 1.00 85.38 81 CYS A N 1
ATOM 594 C CA . CYS A 1 81 ? 14.964 -5.419 7.990 1.00 85.38 81 CYS A CA 1
ATOM 595 C C . CYS A 1 81 ? 13.945 -4.613 7.179 1.00 85.38 81 CYS A C 1
ATOM 597 O O . CYS A 1 81 ? 12.909 -5.151 6.790 1.00 85.38 81 CYS A O 1
ATOM 599 N N . TYR A 1 82 ? 14.272 -3.362 6.846 1.00 85.12 82 TYR A N 1
ATOM 600 C CA . TYR A 1 82 ? 13.403 -2.482 6.062 1.00 85.12 82 TYR A CA 1
ATOM 601 C C . TYR A 1 82 ? 13.056 -3.068 4.684 1.00 85.12 82 TYR A C 1
ATOM 603 O O . TYR A 1 82 ? 11.910 -2.999 4.240 1.00 85.12 82 TYR A O 1
ATOM 611 N N . LYS A 1 83 ? 14.034 -3.703 4.026 1.00 85.50 83 LYS A N 1
ATOM 612 C CA . LYS A 1 83 ? 13.917 -4.272 2.668 1.00 85.50 83 LYS A CA 1
ATOM 613 C C . LYS A 1 83 ? 13.560 -5.759 2.652 1.00 85.50 83 LYS A C 1
ATOM 615 O O . LYS A 1 83 ? 13.858 -6.465 1.688 1.00 85.50 83 LYS A O 1
ATOM 620 N N . ASN A 1 84 ? 12.992 -6.268 3.739 1.00 88.06 84 ASN A N 1
ATOM 621 C CA . ASN A 1 84 ? 12.727 -7.688 3.901 1.00 88.06 84 ASN A CA 1
ATOM 622 C C . ASN A 1 84 ? 11.282 -7.910 4.339 1.00 88.06 84 ASN A C 1
ATOM 624 O O . ASN A 1 84 ? 10.901 -7.536 5.445 1.00 88.06 84 ASN A O 1
ATOM 628 N N . SER A 1 85 ? 10.506 -8.595 3.497 1.00 92.12 85 SER A N 1
ATOM 629 C CA . SER A 1 85 ? 9.094 -8.916 3.752 1.00 92.12 85 SER A CA 1
ATOM 630 C C . SER A 1 85 ? 8.852 -9.782 4.996 1.00 92.12 85 SER A C 1
ATOM 632 O O . SER A 1 85 ? 7.745 -9.802 5.539 1.00 92.12 85 SER A O 1
ATOM 634 N N . ALA A 1 86 ? 9.875 -10.478 5.507 1.00 91.25 86 ALA A N 1
ATOM 635 C CA . ALA A 1 86 ? 9.785 -11.175 6.788 1.00 91.25 86 ALA A CA 1
ATOM 636 C C . ALA A 1 86 ? 9.654 -10.199 7.973 1.00 91.25 86 ALA A C 1
ATOM 638 O O . ALA A 1 86 ? 9.001 -10.535 8.966 1.00 91.25 86 ALA A O 1
ATOM 639 N N . TYR A 1 87 ? 10.207 -8.989 7.849 1.00 90.12 87 TYR A N 1
ATOM 640 C CA . TYR A 1 87 ? 10.219 -7.951 8.881 1.00 90.12 87 TYR A CA 1
ATOM 641 C C . TYR A 1 87 ? 9.254 -6.814 8.530 1.00 90.12 87 TYR A C 1
ATOM 643 O O . TYR A 1 87 ? 8.233 -6.683 9.205 1.00 90.12 87 TYR A O 1
ATOM 651 N N . ASN A 1 88 ? 9.520 -6.071 7.449 1.00 90.75 88 ASN A N 1
ATOM 652 C CA . ASN A 1 88 ? 8.626 -5.042 6.925 1.00 90.75 88 ASN A CA 1
ATOM 653 C C . ASN A 1 88 ? 7.430 -5.683 6.204 1.00 90.75 88 ASN A C 1
ATOM 655 O O . ASN A 1 88 ? 7.544 -6.178 5.083 1.00 90.75 88 ASN A O 1
ATOM 659 N N . LYS A 1 89 ? 6.260 -5.659 6.839 1.00 89.81 89 LYS A N 1
ATOM 660 C CA . LYS A 1 89 ? 5.047 -6.344 6.372 1.00 89.81 89 LYS A CA 1
ATOM 661 C C . LYS A 1 89 ? 4.428 -5.746 5.118 1.00 89.81 89 LYS A C 1
ATOM 663 O O . LYS A 1 89 ? 3.636 -6.426 4.473 1.00 89.81 89 LYS A O 1
ATOM 668 N N . ILE A 1 90 ? 4.789 -4.515 4.773 1.00 89.50 90 ILE A N 1
ATOM 669 C CA . ILE A 1 90 ? 4.334 -3.858 3.544 1.00 89.50 90 ILE A CA 1
ATOM 670 C C . ILE A 1 90 ? 5.400 -3.866 2.446 1.00 89.50 90 ILE A C 1
ATOM 672 O O . ILE A 1 90 ? 5.162 -3.354 1.355 1.00 89.50 90 ILE A O 1
ATOM 676 N N . TYR A 1 91 ? 6.551 -4.500 2.690 1.00 91.00 91 TYR A N 1
ATOM 677 C CA . TYR A 1 91 ? 7.556 -4.709 1.658 1.00 91.00 91 TYR A CA 1
ATOM 678 C C . TYR A 1 91 ? 7.164 -5.835 0.698 1.00 91.00 91 TYR A C 1
ATOM 680 O O . TYR A 1 91 ? 6.506 -6.809 1.073 1.00 91.00 91 TYR A O 1
ATOM 688 N N . TYR A 1 92 ? 7.634 -5.731 -0.544 1.00 90.56 92 TYR A N 1
ATOM 689 C CA . TYR A 1 92 ? 7.405 -6.730 -1.582 1.00 90.56 92 TYR A CA 1
ATOM 690 C C . TYR A 1 92 ? 7.885 -8.130 -1.158 1.00 90.56 92 TYR A C 1
ATOM 692 O O . TYR A 1 92 ? 9.035 -8.324 -0.748 1.00 90.56 92 TYR A O 1
ATOM 700 N N . ASN A 1 93 ? 7.007 -9.126 -1.289 1.00 93.81 93 ASN A N 1
ATOM 701 C CA . ASN A 1 93 ? 7.317 -10.531 -1.055 1.00 93.81 93 ASN A CA 1
ATOM 702 C C . ASN A 1 93 ? 7.282 -11.308 -2.381 1.00 93.81 93 ASN A C 1
ATOM 704 O O . ASN A 1 93 ? 6.196 -11.534 -2.911 1.00 93.81 93 ASN A O 1
ATOM 708 N N . PRO A 1 94 ? 8.422 -11.809 -2.889 1.00 93.44 94 PRO A N 1
ATOM 709 C CA . PRO A 1 94 ? 8.462 -12.512 -4.173 1.00 93.44 94 PRO A CA 1
ATOM 710 C C . PRO A 1 94 ? 7.698 -13.846 -4.186 1.00 93.44 94 PRO A C 1
ATOM 712 O O . PRO A 1 94 ? 7.470 -14.401 -5.255 1.00 93.44 94 PRO A O 1
ATOM 715 N N . ASN A 1 95 ? 7.304 -14.375 -3.023 1.00 96.19 95 ASN A N 1
ATOM 716 C CA . ASN A 1 95 ? 6.494 -15.593 -2.931 1.00 96.19 95 ASN A CA 1
ATOM 717 C C . ASN A 1 95 ? 4.984 -15.321 -3.057 1.00 96.19 95 ASN A C 1
ATOM 719 O O . ASN A 1 95 ? 4.195 -16.264 -3.054 1.00 96.19 95 ASN A O 1
ATOM 723 N N . ILE A 1 96 ? 4.572 -14.051 -3.127 1.00 95.56 96 ILE A N 1
ATOM 724 C CA . ILE A 1 96 ? 3.180 -13.634 -3.308 1.00 95.56 96 ILE A CA 1
ATOM 725 C C . ILE A 1 96 ? 3.010 -13.136 -4.742 1.00 95.56 96 ILE A C 1
ATOM 727 O O . ILE A 1 96 ? 3.798 -12.334 -5.235 1.00 95.56 96 ILE A O 1
ATOM 731 N N . THR A 1 97 ? 1.958 -13.600 -5.416 1.00 94.62 97 THR A N 1
ATOM 732 C CA . THR A 1 97 ? 1.524 -13.011 -6.688 1.00 94.62 97 THR A CA 1
ATOM 733 C C . THR A 1 97 ? 0.591 -11.843 -6.394 1.00 94.62 97 THR A C 1
ATOM 735 O O . THR A 1 97 ? -0.480 -12.037 -5.820 1.00 94.62 97 THR A O 1
ATOM 738 N N . TYR A 1 98 ? 1.003 -10.637 -6.776 1.00 91.44 98 TYR A N 1
ATOM 739 C CA . TYR A 1 98 ? 0.212 -9.421 -6.611 1.00 91.44 98 TYR A CA 1
ATOM 740 C C . TYR A 1 98 ? -0.594 -9.175 -7.885 1.00 91.44 98 TYR A C 1
ATOM 742 O O . TYR A 1 98 ? -0.016 -9.029 -8.959 1.00 91.44 98 TYR A O 1
ATOM 750 N N . ALA A 1 99 ? -1.921 -9.150 -7.772 1.00 93.25 99 ALA A N 1
ATOM 751 C CA . ALA A 1 99 ? -2.777 -8.718 -8.870 1.00 93.25 99 ALA A CA 1
ATOM 752 C C . ALA A 1 99 ? -2.739 -7.184 -8.991 1.00 93.25 99 ALA A C 1
ATOM 754 O O . ALA A 1 99 ? -2.585 -6.506 -7.968 1.00 93.25 99 ALA A O 1
ATOM 755 N N . PRO A 1 100 ? -2.920 -6.621 -10.197 1.00 91.38 100 PRO A N 1
ATOM 756 C CA . PRO A 1 100 ? -3.098 -5.186 -10.355 1.00 91.38 100 PRO A CA 1
ATOM 757 C C . PRO A 1 100 ? -4.246 -4.643 -9.507 1.00 91.38 10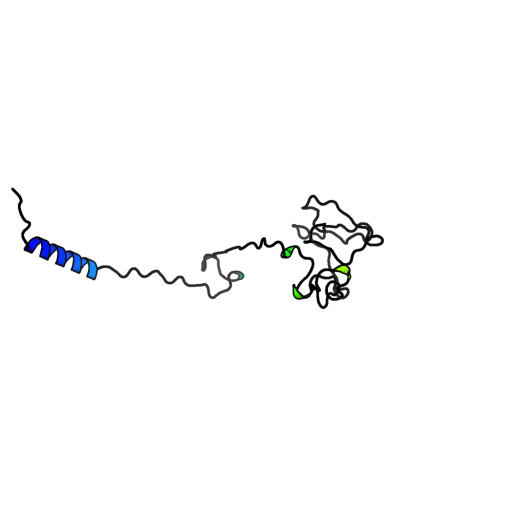0 PRO A C 1
ATOM 759 O O . PRO A 1 100 ? -5.248 -5.329 -9.283 1.00 91.38 100 PRO A O 1
ATOM 762 N N . GLY A 1 101 ? -4.121 -3.375 -9.110 1.00 88.94 101 GLY A N 1
ATOM 763 C CA . GLY A 1 101 ? -5.238 -2.629 -8.541 1.00 88.94 101 GLY A CA 1
ATOM 764 C C . GLY A 1 101 ? -6.444 -2.624 -9.482 1.00 88.94 101 GLY A C 1
ATOM 765 O O . GLY A 1 101 ? -6.315 -2.823 -10.695 1.00 88.94 101 GLY A O 1
ATOM 766 N N . VAL A 1 102 ? -7.624 -2.400 -8.916 1.00 92.25 102 VAL A N 1
ATOM 767 C CA . VAL A 1 102 ? -8.873 -2.258 -9.670 1.00 92.25 102 VAL A CA 1
ATOM 768 C C . VAL A 1 102 ? -9.441 -0.859 -9.477 1.00 92.25 102 VAL A C 1
ATOM 770 O O . VAL A 1 102 ? -9.237 -0.243 -8.434 1.00 92.25 102 VAL A O 1
ATOM 773 N N . ASP A 1 103 ? -10.148 -0.346 -10.475 1.00 88.31 103 ASP A N 1
ATOM 774 C CA . ASP A 1 103 ? -10.851 0.927 -10.367 1.00 88.31 103 ASP A CA 1
ATOM 775 C C . ASP A 1 103 ? -12.129 0.822 -9.510 1.00 88.31 103 ASP A C 1
ATOM 777 O O . ASP A 1 103 ? -12.486 -0.235 -8.982 1.00 88.31 103 ASP A O 1
ATOM 781 N N . SER A 1 104 ? -12.854 1.936 -9.386 1.00 90.06 104 SER A N 1
ATOM 782 C CA . SER A 1 104 ? -14.107 2.010 -8.622 1.00 90.06 104 SER A CA 1
ATOM 783 C C . SER A 1 104 ? -15.245 1.147 -9.185 1.00 90.06 104 SER A C 1
ATOM 785 O O . SER A 1 104 ? -16.220 0.894 -8.477 1.00 90.06 104 SER A O 1
ATOM 787 N N . SER A 1 105 ? -15.131 0.667 -10.426 1.00 92.56 105 SER A N 1
ATOM 788 C CA . SER A 1 105 ? -16.052 -0.293 -11.044 1.00 92.56 105 SER A CA 1
ATOM 789 C C . SER A 1 105 ? -15.615 -1.753 -10.862 1.00 92.56 105 SER A C 1
ATOM 791 O O . SER A 1 105 ? -16.370 -2.667 -11.197 1.00 92.56 105 SER A O 1
ATOM 793 N N . GLY A 1 106 ? -14.420 -1.984 -10.308 1.00 91.94 106 GLY A N 1
ATOM 794 C CA . GLY A 1 106 ? -13.806 -3.300 -10.153 1.00 91.94 106 GLY A CA 1
ATOM 795 C C . GLY A 1 106 ? -13.022 -3.772 -11.381 1.00 91.94 106 GLY A C 1
ATOM 796 O O . GLY A 1 106 ? -12.598 -4.928 -11.417 1.00 91.94 106 GLY A O 1
ATOM 797 N N . ALA A 1 107 ? -12.817 -2.918 -12.387 1.00 92.12 107 ALA A N 1
ATOM 798 C CA . ALA A 1 107 ? -12.020 -3.259 -13.559 1.00 92.12 107 ALA A CA 1
ATOM 799 C C . ALA A 1 107 ? -10.521 -3.151 -13.249 1.00 92.12 107 ALA A C 1
ATOM 801 O O . ALA A 1 107 ? -10.080 -2.219 -12.583 1.00 92.12 107 ALA A O 1
ATOM 802 N N . SER A 1 108 ? -9.725 -4.106 -13.735 1.00 92.38 108 SER A N 1
ATOM 803 C CA . SER A 1 108 ? -8.272 -4.108 -13.526 1.00 92.38 108 SER A CA 1
ATOM 804 C C . SER A 1 108 ? -7.597 -2.904 -14.187 1.00 92.38 108 SER A C 1
ATOM 806 O O . SER A 1 108 ? -7.873 -2.589 -15.344 1.00 92.38 108 SER A O 1
ATOM 808 N N . LEU A 1 109 ? -6.651 -2.291 -13.474 1.00 89.19 109 LEU A N 1
ATOM 809 C CA . LEU A 1 109 ? -5.806 -1.200 -13.967 1.00 89.19 109 LEU A CA 1
ATOM 810 C C . LEU A 1 109 ? -4.634 -1.686 -14.843 1.00 89.19 109 LEU A C 1
ATOM 812 O O . LEU A 1 109 ? -3.894 -0.861 -15.384 1.00 89.19 109 LEU A O 1
ATOM 816 N N . GLY A 1 110 ? -4.496 -3.007 -15.018 1.00 90.94 110 GLY A N 1
ATOM 817 C CA . GLY A 1 110 ? -3.434 -3.646 -15.796 1.00 90.94 110 GLY A CA 1
ATOM 818 C C . GLY A 1 110 ? -2.086 -3.706 -15.073 1.00 90.94 110 GLY A C 1
ATOM 819 O O . GLY A 1 110 ? -1.842 -2.991 -14.103 1.00 90.94 110 GLY A O 1
ATOM 820 N N . ASP A 1 111 ? -1.206 -4.589 -15.546 1.00 90.19 111 ASP A N 1
ATOM 821 C CA . ASP A 1 111 ? 0.147 -4.718 -15.001 1.00 90.19 111 ASP A CA 1
ATOM 822 C C . ASP A 1 111 ? 0.983 -3.455 -15.264 1.00 90.19 111 ASP A C 1
ATOM 824 O O . ASP A 1 111 ? 0.843 -2.785 -16.292 1.00 90.19 111 ASP A O 1
ATOM 828 N N . ALA A 1 112 ? 1.895 -3.145 -14.341 1.00 88.88 112 ALA A N 1
ATOM 829 C CA . ALA A 1 112 ? 2.832 -2.041 -14.508 1.00 88.88 112 ALA A CA 1
ATOM 830 C C . ALA A 1 112 ? 3.876 -2.342 -15.600 1.00 88.88 112 ALA A C 1
ATOM 832 O O . ALA A 1 112 ? 4.427 -3.440 -15.682 1.00 88.88 112 ALA A O 1
ATOM 833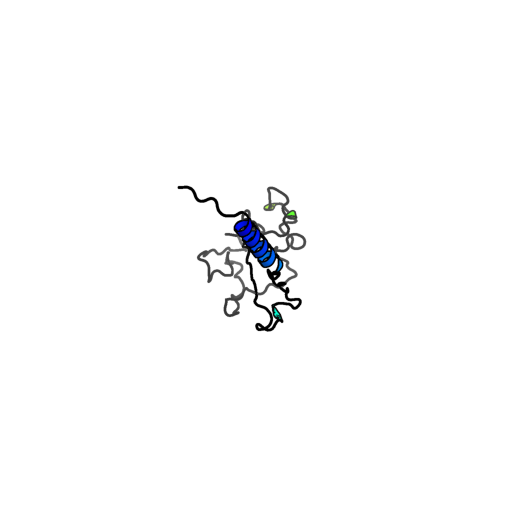 N N . THR A 1 113 ? 4.221 -1.331 -16.399 1.00 91.62 113 THR A N 1
ATOM 834 C CA . THR A 1 113 ? 5.327 -1.415 -17.363 1.00 91.62 113 THR A CA 1
ATOM 835 C C . THR A 1 113 ? 6.657 -1.268 -16.630 1.00 91.62 113 THR A C 1
ATOM 837 O O . THR A 1 113 ? 6.917 -0.217 -16.059 1.00 91.62 113 THR A O 1
ATOM 840 N N . PHE A 1 114 ? 7.540 -2.269 -16.677 1.00 92.12 114 PHE A N 1
ATOM 841 C CA . PHE A 1 114 ? 8.793 -2.257 -15.900 1.00 92.12 114 PHE A CA 1
ATOM 842 C C . PHE A 1 114 ? 9.692 -1.029 -16.161 1.00 92.12 114 PHE A C 1
ATOM 844 O O . PHE A 1 114 ? 10.287 -0.485 -15.235 1.00 92.12 114 PHE A O 1
ATOM 851 N N . THR A 1 115 ? 9.758 -0.557 -17.407 1.00 95.31 115 THR A N 1
ATOM 852 C CA . THR A 1 115 ? 10.564 0.613 -17.803 1.00 95.31 115 THR A CA 1
ATOM 853 C C . THR A 1 115 ? 9.814 1.947 -17.717 1.00 95.31 115 THR A C 1
ATOM 855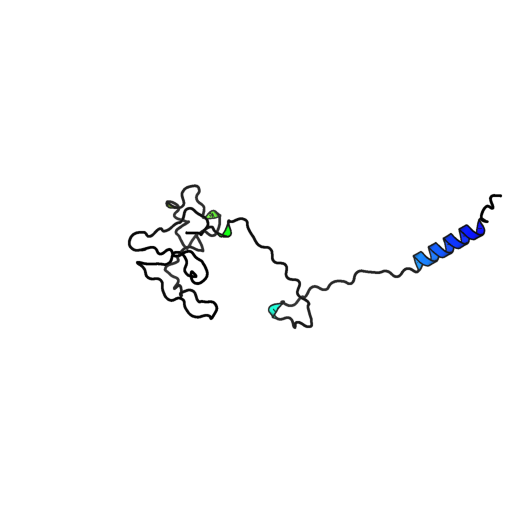 O O . THR A 1 115 ? 10.359 2.982 -18.083 1.00 95.31 115 THR A O 1
ATOM 858 N N . ALA A 1 116 ? 8.553 1.936 -17.286 1.00 90.75 116 ALA A N 1
ATOM 859 C CA . ALA A 1 116 ? 7.712 3.121 -17.131 1.00 90.75 116 ALA A CA 1
ATOM 860 C C . ALA A 1 116 ? 6.663 2.861 -16.038 1.00 90.75 116 ALA A C 1
ATOM 862 O O . ALA A 1 116 ? 5.456 2.987 -16.263 1.00 90.75 116 ALA A O 1
ATOM 863 N N . ALA A 1 117 ? 7.124 2.399 -14.875 1.00 90.25 117 ALA A N 1
ATOM 864 C CA . ALA A 1 117 ? 6.251 2.046 -13.769 1.00 90.25 117 ALA A CA 1
ATOM 865 C C . ALA A 1 117 ? 5.675 3.334 -13.188 1.00 90.25 117 ALA A C 1
ATOM 867 O O . ALA A 1 117 ? 6.425 4.276 -12.956 1.00 90.25 117 ALA A O 1
ATOM 868 N N . ARG A 1 118 ? 4.359 3.402 -12.984 1.00 86.69 118 ARG A N 1
ATOM 869 C CA . ARG A 1 118 ? 3.746 4.582 -12.364 1.00 86.69 118 ARG A CA 1
ATOM 870 C C . ARG A 1 118 ? 4.213 4.710 -10.920 1.00 86.69 118 ARG A C 1
ATOM 872 O O . ARG A 1 118 ? 4.265 3.703 -10.217 1.00 86.69 118 ARG A O 1
ATOM 879 N N . ASP A 1 119 ? 4.498 5.937 -10.504 1.00 82.31 119 ASP A N 1
ATOM 880 C CA . ASP A 1 119 ? 4.848 6.227 -9.113 1.00 82.31 119 ASP A CA 1
ATOM 881 C C . ASP A 1 119 ? 3.606 6.070 -8.201 1.00 82.31 119 ASP A C 1
ATOM 883 O O . ASP A 1 119 ? 3.726 5.543 -7.097 1.00 82.31 119 ASP A O 1
ATOM 887 N N . ASP A 1 120 ? 2.402 6.369 -8.722 1.00 82.81 120 ASP A N 1
ATOM 888 C CA . ASP A 1 120 ? 1.099 6.016 -8.130 1.00 82.81 120 ASP A CA 1
ATOM 889 C C . ASP A 1 120 ? 0.266 5.120 -9.074 1.00 82.81 120 ASP A C 1
ATOM 891 O O . ASP A 1 120 ? -0.072 5.479 -10.207 1.00 82.81 120 ASP A O 1
ATOM 895 N N . GLY A 1 121 ? -0.102 3.928 -8.594 1.00 82.31 121 GLY A N 1
ATOM 896 C CA . GLY A 1 121 ? -0.905 2.955 -9.336 1.00 82.31 121 GLY A CA 1
ATOM 897 C C . GLY A 1 121 ? -2.369 3.359 -9.553 1.00 82.31 121 GLY A C 1
ATOM 898 O O . GLY A 1 121 ? -2.977 2.881 -10.511 1.00 82.31 121 GLY A O 1
ATOM 899 N N . TYR A 1 122 ? -2.924 4.251 -8.723 1.00 83.00 122 TYR A N 1
ATOM 900 C CA . TYR A 1 122 ? -4.325 4.702 -8.769 1.00 83.00 122 TYR A CA 1
ATOM 901 C C . TYR A 1 122 ? -4.501 6.099 -9.384 1.00 83.00 122 TYR A C 1
ATOM 903 O O . TYR A 1 122 ? -5.575 6.696 -9.288 1.00 83.00 122 TYR A O 1
ATOM 911 N N . HIS A 1 123 ? -3.477 6.571 -10.099 1.00 68.81 123 HIS A N 1
ATOM 912 C CA . HIS A 1 123 ? -3.349 7.891 -10.725 1.00 68.81 123 HIS A CA 1
ATOM 913 C C . HIS A 1 123 ? -4.577 8.425 -11.498 1.00 68.81 123 HIS A C 1
ATOM 915 O O . HIS A 1 123 ? -4.703 9.630 -11.683 1.00 68.81 123 HIS A O 1
ATOM 921 N N . SER A 1 124 ? -5.547 7.600 -11.909 1.00 58.75 124 SER A N 1
ATOM 922 C CA . SER A 1 124 ? -6.827 8.121 -12.421 1.00 58.75 124 SER A CA 1
ATOM 923 C C . SER A 1 124 ? -7.554 9.070 -11.441 1.00 58.75 124 SER A C 1
ATOM 925 O O . SER A 1 124 ? -8.473 9.764 -11.874 1.00 58.75 124 SER A O 1
ATOM 927 N N . TYR A 1 125 ? -7.145 9.128 -10.164 1.00 53.69 125 TYR A N 1
ATOM 928 C CA . TYR A 1 125 ? -7.700 10.002 -9.124 1.00 53.69 125 TYR A CA 1
ATOM 929 C C . TYR A 1 125 ? -6.773 11.127 -8.605 1.00 53.69 125 TYR A C 1
ATOM 931 O O . TYR A 1 125 ? -7.297 12.050 -7.981 1.00 53.69 125 TYR A O 1
ATOM 939 N N . ASP A 1 126 ? -5.457 11.110 -8.863 1.00 53.19 126 ASP A N 1
ATOM 940 C CA . ASP A 1 126 ? -4.498 12.107 -8.338 1.00 53.19 126 ASP A CA 1
ATOM 941 C C . ASP A 1 126 ? -3.635 12.727 -9.455 1.00 53.19 126 ASP A C 1
ATOM 943 O O . ASP A 1 126 ? -3.260 12.064 -10.413 1.00 53.19 126 ASP A O 1
ATOM 947 N N . SER A 1 127 ? -3.297 14.014 -9.352 1.00 57.38 127 SER A N 1
ATOM 948 C CA . SER A 1 127 ? -2.578 14.803 -10.370 1.00 57.38 127 SER A CA 1
ATOM 949 C C . SER A 1 127 ? -1.071 14.493 -10.478 1.00 57.38 127 SER A C 1
ATOM 951 O O . SER A 1 127 ? -0.349 15.215 -11.168 1.00 57.38 127 SER A O 1
ATOM 953 N N . VAL A 1 128 ? -0.578 13.439 -9.821 1.00 60.84 128 VAL A N 1
ATOM 954 C CA . VAL A 1 128 ? 0.833 13.014 -9.835 1.00 60.84 128 VAL A CA 1
ATOM 955 C C . VAL A 1 128 ? 1.123 12.155 -11.069 1.00 60.84 128 VAL A C 1
ATOM 957 O O . VAL A 1 128 ? 0.797 10.978 -11.121 1.00 60.84 128 VAL A O 1
ATOM 960 N N . THR A 1 129 ? 1.751 12.734 -12.094 1.00 65.12 129 THR A N 1
ATOM 961 C CA . THR A 1 129 ? 1.970 12.087 -13.407 1.00 65.12 129 THR A CA 1
ATOM 962 C C . THR A 1 129 ? 3.315 11.351 -13.536 1.00 65.12 129 THR A C 1
ATOM 964 O O . THR A 1 129 ? 3.851 11.236 -14.640 1.00 65.12 129 THR A O 1
ATOM 967 N N . GLY A 1 130 ? 3.921 10.927 -12.426 1.00 82.81 130 GLY A N 1
ATOM 968 C CA . GLY A 1 130 ? 5.273 10.362 -12.401 1.00 82.81 130 GLY A CA 1
ATOM 969 C C . GLY A 1 130 ? 5.345 8.912 -12.894 1.00 82.81 130 GLY A C 1
ATOM 970 O O . GLY A 1 130 ? 4.502 8.079 -12.551 1.00 82.81 130 GLY A O 1
ATOM 971 N N . THR A 1 131 ? 6.360 8.602 -13.707 1.00 88.50 131 THR A N 1
ATOM 972 C CA . THR A 1 131 ? 6.746 7.217 -14.006 1.00 88.50 131 THR A CA 1
ATOM 973 C C . THR A 1 131 ? 8.247 7.033 -13.843 1.00 88.50 131 THR A C 1
ATOM 975 O O . THR A 1 131 ? 9.024 7.872 -14.306 1.00 88.50 131 THR A O 1
ATOM 978 N N . THR A 1 132 ? 8.654 5.884 -13.315 1.00 90.06 132 THR A N 1
ATOM 979 C CA . THR A 1 132 ? 10.048 5.500 -13.108 1.00 90.06 132 THR A CA 1
ATOM 980 C C . THR A 1 132 ? 10.425 4.293 -13.972 1.00 90.06 132 THR A C 1
ATOM 982 O O . THR A 1 132 ? 9.734 3.273 -13.992 1.00 90.06 132 THR A O 1
ATOM 985 N N . ASP A 1 133 ? 11.569 4.373 -14.657 1.00 93.75 133 ASP A N 1
ATOM 986 C CA . ASP A 1 133 ? 12.202 3.204 -15.276 1.00 93.75 133 ASP A CA 1
ATOM 987 C C . ASP A 1 133 ? 12.917 2.377 -14.199 1.00 93.75 133 ASP A C 1
ATOM 989 O O . ASP A 1 133 ? 14.002 2.736 -13.725 1.00 93.75 133 ASP A O 1
ATOM 993 N N . LEU A 1 134 ? 12.316 1.252 -13.803 1.00 92.06 134 LEU A N 1
ATOM 994 C CA . LEU A 1 134 ? 12.863 0.385 -12.759 1.00 92.06 134 LEU A CA 1
ATOM 995 C C . LEU A 1 134 ? 14.118 -0.368 -13.220 1.00 92.06 134 LEU A C 1
ATOM 997 O O . LEU A 1 134 ? 14.883 -0.843 -12.384 1.00 92.06 134 LEU A O 1
ATOM 1001 N N . SER A 1 135 ? 14.386 -0.448 -14.525 1.00 95.00 135 SER A N 1
ATOM 1002 C CA . SER A 1 135 ? 15.624 -1.052 -15.027 1.00 95.00 135 SER A CA 1
ATOM 1003 C C . SER A 1 135 ? 16.850 -0.169 -14.777 1.00 95.00 135 SER A C 1
ATOM 1005 O O . SER A 1 135 ? 17.956 -0.680 -14.608 1.00 95.00 135 SER A O 1
ATOM 1007 N N . ALA A 1 136 ? 16.648 1.150 -14.704 1.00 94.44 136 ALA A N 1
ATOM 1008 C CA . ALA A 1 136 ? 17.720 2.134 -14.593 1.00 94.44 136 ALA A CA 1
ATOM 1009 C C . ALA A 1 136 ? 17.749 2.865 -13.242 1.00 94.44 136 ALA A C 1
ATOM 1011 O O . ALA A 1 136 ? 18.800 3.347 -12.824 1.00 94.44 136 ALA A O 1
ATOM 1012 N N . SER A 1 137 ? 16.602 3.005 -12.573 1.00 90.56 137 SER A N 1
ATOM 1013 C CA . SER A 1 137 ? 16.429 3.897 -11.415 1.00 90.56 137 SER A CA 1
ATOM 1014 C C . SER A 1 137 ? 15.655 3.265 -10.255 1.00 90.56 137 SER A C 1
ATOM 1016 O O . SER A 1 137 ? 15.089 3.980 -9.428 1.00 90.56 137 SER A O 1
ATOM 1018 N N . PHE A 1 138 ? 15.652 1.932 -10.149 1.00 88.31 138 PHE A N 1
ATOM 1019 C CA . PHE A 1 138 ? 15.027 1.241 -9.022 1.00 88.31 138 PHE A CA 1
ATOM 1020 C C . PHE A 1 138 ? 15.612 1.681 -7.673 1.00 88.31 138 PHE A C 1
ATOM 1022 O O . PHE A 1 138 ? 16.828 1.686 -7.460 1.00 88.31 138 PHE A O 1
ATOM 1029 N N . ARG A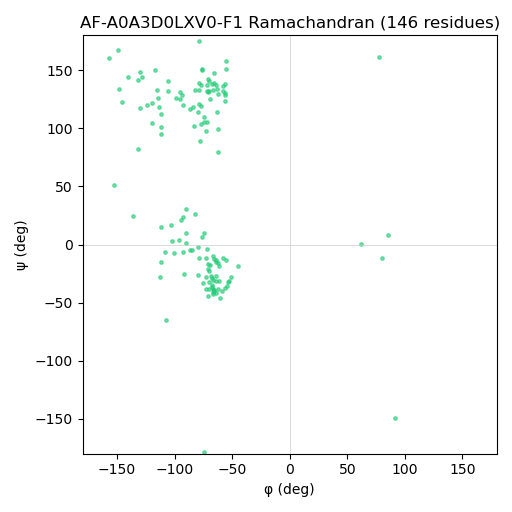 1 139 ? 14.720 1.990 -6.728 1.00 84.44 139 ARG A N 1
ATOM 1030 C CA . ARG A 1 139 ? 15.056 2.239 -5.327 1.00 84.44 139 ARG A CA 1
ATOM 1031 C C . ARG A 1 139 ? 14.251 1.298 -4.450 1.00 84.44 139 ARG A C 1
ATOM 1033 O O . ARG A 1 139 ? 13.032 1.354 -4.416 1.00 84.44 139 ARG A O 1
ATOM 1040 N N . ALA A 1 140 ? 14.960 0.469 -3.693 1.00 81.75 140 ALA A N 1
ATOM 1041 C CA . ALA A 1 140 ? 14.366 -0.459 -2.733 1.00 81.75 140 ALA A CA 1
ATOM 1042 C C . ALA A 1 140 ? 13.895 0.213 -1.426 1.00 81.75 140 ALA A C 1
ATOM 1044 O O . ALA A 1 140 ? 13.587 -0.500 -0.477 1.00 81.75 140 ALA A O 1
ATOM 1045 N N . TYR A 1 141 ? 13.929 1.543 -1.330 1.00 77.62 141 TYR A N 1
ATOM 1046 C CA . TYR A 1 141 ? 13.546 2.306 -0.142 1.00 77.62 141 TYR A CA 1
ATOM 1047 C C . TYR A 1 141 ? 13.167 3.740 -0.520 1.00 77.62 141 TYR A C 1
ATOM 1049 O O . TYR A 1 141 ? 13.610 4.237 -1.562 1.00 77.62 141 TYR A O 1
ATOM 1057 N N . ASP A 1 142 ? 12.430 4.420 0.359 1.00 72.56 142 ASP A N 1
ATOM 1058 C CA . ASP A 1 142 ? 12.198 5.860 0.268 1.00 72.56 142 ASP A CA 1
ATOM 1059 C C . ASP A 1 142 ? 12.492 6.562 1.602 1.00 72.56 142 ASP A C 1
ATOM 1061 O O . ASP A 1 142 ? 12.354 5.968 2.665 1.00 72.56 142 ASP A O 1
ATOM 1065 N N . TYR A 1 143 ? 12.956 7.813 1.547 1.00 61.00 143 TYR A N 1
ATOM 1066 C CA . TYR A 1 143 ? 13.378 8.597 2.724 1.00 61.00 143 TYR A CA 1
ATOM 1067 C C . TYR A 1 143 ? 12.234 9.416 3.353 1.00 61.00 143 TYR A C 1
ATOM 1069 O O . TYR A 1 143 ? 12.493 10.274 4.197 1.00 61.00 143 TYR A O 1
ATOM 1077 N N . GLY A 1 144 ? 10.984 9.196 2.944 1.00 56.47 144 GLY A N 1
ATOM 1078 C CA . GLY A 1 144 ? 9.866 10.065 3.299 1.00 56.47 144 GLY A CA 1
ATOM 1079 C C . GLY A 1 144 ? 8.531 9.344 3.401 1.00 56.47 144 GLY A C 1
ATOM 1080 O O . GLY A 1 144 ? 8.379 8.196 2.988 1.00 56.47 144 GLY A O 1
ATOM 1081 N N . SER A 1 145 ? 7.571 10.059 3.983 1.00 54.47 145 SER A N 1
ATOM 1082 C CA . SER A 1 145 ? 6.167 9.691 4.118 1.00 54.47 145 SER A CA 1
ATOM 1083 C C . SER A 1 145 ? 5.498 9.546 2.744 1.00 54.47 145 SER A C 1
ATOM 1085 O O . SER A 1 145 ? 4.853 10.483 2.289 1.00 54.47 145 SER A O 1
ATOM 1087 N N . GLY A 1 146 ? 5.705 8.417 2.064 1.00 48.84 146 GLY A N 1
ATOM 1088 C CA . GLY A 1 146 ? 4.754 7.785 1.138 1.00 48.84 146 GLY A CA 1
ATOM 1089 C C . GLY A 1 146 ? 4.323 8.547 -0.116 1.00 48.84 146 GLY A C 1
ATOM 1090 O O . GLY A 1 146 ? 3.539 8.006 -0.884 1.00 48.84 146 GLY A O 1
ATOM 1091 N N . ALA A 1 147 ? 4.815 9.761 -0.345 1.00 40.06 147 ALA A N 1
ATOM 1092 C CA . ALA A 1 147 ? 4.478 10.582 -1.496 1.00 40.06 147 ALA A CA 1
ATOM 1093 C C . ALA A 1 147 ? 5.750 10.865 -2.299 1.00 40.06 147 ALA A C 1
ATOM 1095 O O . ALA A 1 147 ? 6.588 11.682 -1.903 1.00 40.06 147 ALA A O 1
ATOM 1096 N N . ARG A 1 148 ? 5.880 10.167 -3.424 1.00 42.97 148 ARG A N 1
ATOM 1097 C CA . ARG A 1 148 ? 6.668 10.611 -4.571 1.00 42.97 148 ARG A CA 1
ATOM 1098 C C . ARG A 1 148 ? 5.716 11.016 -5.673 1.00 42.97 148 ARG A C 1
ATOM 1100 O O . ARG A 1 148 ? 4.729 10.275 -5.856 1.00 42.97 148 ARG A O 1
#